Protein AF-K0B0S8-F1 (afdb_monomer_lite)

Structure (mmCIF, N/CA/C/O backbone):
data_AF-K0B0S8-F1
#
_entry.id   AF-K0B0S8-F1
#
loop_
_atom_site.group_PDB
_atom_site.id
_atom_site.type_symbol
_atom_site.label_atom_id
_atom_site.label_alt_id
_atom_site.label_comp_id
_atom_site.label_asym_id
_atom_site.label_entity_id
_atom_site.label_seq_id
_atom_site.pdbx_PDB_ins_code
_atom_site.Cartn_x
_atom_site.Cartn_y
_atom_site.Cartn_z
_atom_site.occupancy
_atom_site.B_iso_or_equiv
_atom_site.auth_seq_id
_atom_site.auth_comp_id
_atom_site.auth_asym_id
_atom_site.auth_atom_id
_atom_site.pdbx_PDB_model_num
ATOM 1 N N . MET A 1 1 ? -25.701 14.685 13.665 1.00 49.62 1 MET A N 1
ATOM 2 C CA . MET A 1 1 ? -24.488 14.006 13.159 1.00 49.62 1 MET A CA 1
ATOM 3 C C . MET A 1 1 ? -24.408 12.653 13.839 1.00 49.62 1 MET A C 1
ATOM 5 O O . MET A 1 1 ? -24.396 12.622 15.065 1.00 49.62 1 MET A O 1
ATOM 9 N N . ASN A 1 2 ? -24.458 11.551 13.087 1.00 54.31 2 ASN A N 1
ATOM 10 C CA . ASN A 1 2 ? -24.379 10.215 13.686 1.00 54.31 2 ASN A CA 1
ATOM 11 C C . ASN A 1 2 ? -22.964 9.973 14.230 1.00 54.31 2 ASN A C 1
ATOM 13 O O . ASN A 1 2 ? -21.983 10.411 13.633 1.00 54.31 2 ASN A O 1
ATOM 17 N N . LYS A 1 3 ? -22.853 9.264 15.358 1.00 56.66 3 LYS A N 1
ATOM 18 C CA . LYS A 1 3 ? -21.586 8.990 16.068 1.00 56.66 3 LYS A CA 1
ATOM 19 C C . LYS A 1 3 ? -20.508 8.365 15.158 1.00 56.66 3 LYS A C 1
ATOM 21 O O . LYS A 1 3 ? -19.326 8.627 15.340 1.00 56.66 3 LYS A O 1
ATOM 26 N N . LEU A 1 4 ? -20.938 7.616 14.139 1.00 57.72 4 LEU A N 1
ATOM 27 C CA . LEU A 1 4 ? -20.093 7.033 13.090 1.00 57.72 4 LEU A CA 1
ATOM 28 C C . LEU A 1 4 ? -19.462 8.091 12.164 1.00 57.72 4 LEU A C 1
ATOM 30 O O . LEU A 1 4 ? -18.268 8.037 11.902 1.00 57.72 4 LEU A O 1
ATOM 34 N N . GLN A 1 5 ? -20.217 9.114 11.747 1.00 56.28 5 GLN A N 1
ATOM 35 C CA . GLN A 1 5 ? -19.694 10.190 10.889 1.00 56.28 5 GLN A CA 1
ATOM 36 C C . GLN A 1 5 ? -18.659 11.066 11.611 1.00 56.28 5 GLN A C 1
ATOM 38 O O . GLN A 1 5 ? -17.714 11.534 10.989 1.00 56.28 5 GLN A O 1
ATOM 43 N N . SER A 1 6 ? -18.810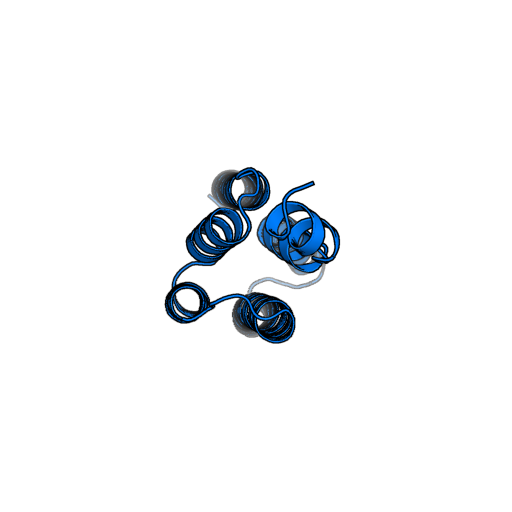 11.269 12.925 1.00 57.59 6 SER A N 1
ATOM 44 C CA . SER A 1 6 ? -17.798 11.956 13.742 1.00 57.59 6 SER A CA 1
ATOM 45 C C . SER A 1 6 ? -16.502 11.150 13.828 1.00 57.59 6 SER A C 1
ATOM 47 O O . SER A 1 6 ? -15.436 11.726 13.661 1.00 57.59 6 SER A O 1
ATOM 49 N N . LYS A 1 7 ? -16.593 9.831 14.032 1.00 63.78 7 LYS A N 1
ATOM 50 C CA . LYS A 1 7 ? -15.428 8.943 14.144 1.00 63.78 7 LYS A CA 1
ATOM 51 C C . LYS A 1 7 ? -14.652 8.820 12.827 1.00 63.78 7 LYS A C 1
ATOM 53 O O . LYS A 1 7 ? -13.432 8.702 12.852 1.00 63.78 7 LYS A O 1
ATOM 58 N N . ASN A 1 8 ? -15.344 8.881 11.688 1.00 64.12 8 ASN A N 1
ATOM 59 C CA . ASN A 1 8 ? -14.728 8.841 10.358 1.00 64.12 8 ASN A CA 1
ATOM 60 C C . ASN A 1 8 ? -13.923 10.106 10.028 1.00 64.12 8 ASN A C 1
ATOM 62 O O . ASN A 1 8 ? -12.915 10.016 9.331 1.00 64.12 8 ASN A O 1
ATOM 66 N N . ASN A 1 9 ? -14.335 11.271 10.537 1.00 67.31 9 ASN A N 1
ATOM 67 C CA . ASN A 1 9 ? -13.616 12.529 10.316 1.00 67.31 9 ASN A CA 1
ATOM 68 C C . ASN A 1 9 ? -12.276 12.594 11.071 1.00 67.31 9 ASN A C 1
ATOM 70 O O . ASN A 1 9 ? -11.388 13.331 10.654 1.00 67.31 9 ASN A O 1
ATOM 74 N N . ASP A 1 10 ? -12.117 11.800 12.134 1.00 74.06 10 ASP A N 1
ATOM 75 C CA . ASP A 1 10 ? -10.871 11.702 12.904 1.00 74.06 10 ASP A CA 1
ATOM 76 C C . ASP A 1 10 ? -9.851 10.731 12.273 1.00 74.06 10 ASP A C 1
ATOM 78 O O . ASP A 1 10 ? -8.713 10.626 12.738 1.00 74.06 10 ASP A O 1
ATOM 82 N N . VAL A 1 11 ? -10.234 9.995 11.220 1.00 80.88 11 VAL A N 1
ATOM 83 C CA . VAL A 1 11 ? -9.354 9.013 10.571 1.00 80.88 11 VAL A CA 1
ATOM 84 C C . VAL A 1 11 ? -8.391 9.709 9.609 1.00 80.88 11 VAL A C 1
ATOM 86 O O . VAL A 1 11 ? -8.778 10.236 8.566 1.00 80.88 11 VAL A O 1
ATOM 89 N N . ASP A 1 12 ? 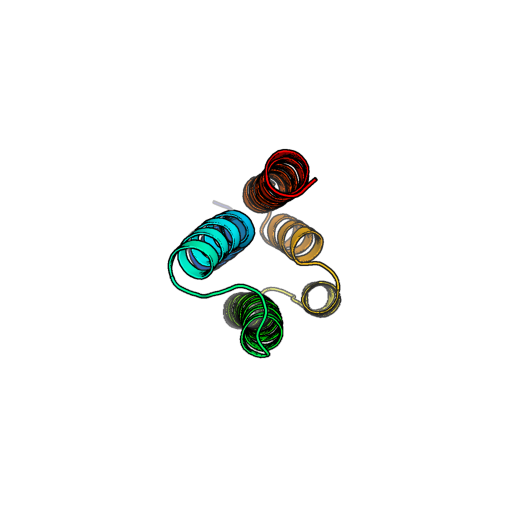-7.100 9.640 9.930 1.00 85.56 12 ASP A N 1
ATOM 90 C CA . ASP A 1 12 ? -6.012 10.066 9.048 1.00 85.56 12 ASP A CA 1
ATOM 91 C C . ASP A 1 12 ? -5.891 9.135 7.825 1.00 85.56 12 ASP A C 1
ATOM 93 O O . ASP A 1 12 ? -5.435 7.994 7.926 1.00 85.56 12 ASP A O 1
ATOM 97 N N . ASN A 1 13 ? -6.265 9.643 6.648 1.00 89.38 13 ASN A N 1
ATOM 98 C CA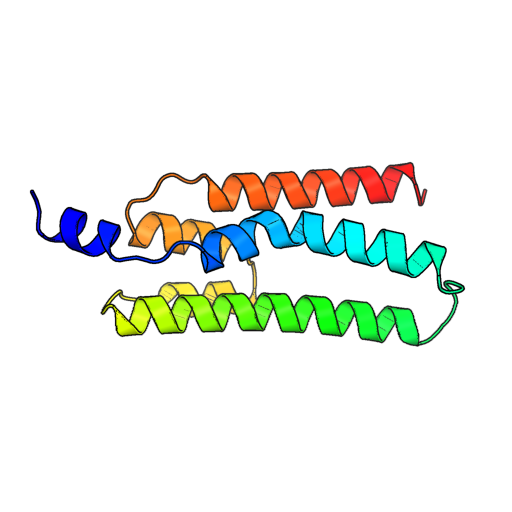 . ASN A 1 13 ? -6.226 8.904 5.380 1.00 89.38 13 ASN A CA 1
ATOM 99 C C . ASN A 1 13 ? -4.871 8.992 4.649 1.00 89.38 13 ASN A C 1
ATOM 101 O O . ASN A 1 13 ? -4.754 8.522 3.516 1.00 89.38 13 ASN A O 1
ATOM 105 N N . THR A 1 14 ? -3.835 9.575 5.260 1.00 91.25 14 THR A N 1
ATOM 106 C CA . THR A 1 14 ? -2.514 9.745 4.625 1.00 91.25 14 THR A CA 1
ATOM 107 C C . THR A 1 14 ? -1.877 8.407 4.248 1.00 91.25 14 THR A C 1
ATOM 109 O O . THR A 1 14 ? -1.294 8.274 3.170 1.00 91.25 14 THR A O 1
ATOM 112 N N . LEU A 1 15 ? -2.014 7.386 5.101 1.00 89.19 15 LEU A N 1
ATOM 113 C CA . LEU A 1 15 ? -1.473 6.053 4.819 1.00 89.19 15 LEU A CA 1
ATOM 114 C C . LEU A 1 15 ? -2.239 5.351 3.694 1.00 89.19 15 LEU A C 1
ATOM 116 O O . LEU A 1 15 ? -1.609 4.764 2.819 1.00 89.19 15 LEU A O 1
ATOM 120 N N . ALA A 1 16 ? -3.567 5.485 3.654 1.00 90.62 16 ALA A N 1
ATOM 121 C CA . ALA A 1 16 ? -4.387 4.957 2.565 1.00 90.62 16 ALA A CA 1
ATOM 122 C C . ALA A 1 16 ? -4.029 5.592 1.215 1.00 90.62 16 ALA A C 1
ATOM 124 O O . ALA A 1 16 ? -3.885 4.888 0.219 1.00 90.62 16 ALA A O 1
ATOM 125 N N . TRP A 1 17 ? -3.794 6.908 1.186 1.00 93.25 17 TRP A N 1
ATOM 126 C CA . TRP A 1 17 ? -3.306 7.598 -0.010 1.00 93.25 17 TRP A CA 1
ATOM 127 C C . TRP A 1 17 ? -1.898 7.156 -0.414 1.00 93.25 17 TRP A C 1
ATOM 129 O O . TRP A 1 17 ? -1.644 6.920 -1.594 1.00 93.25 17 TRP A O 1
ATOM 139 N N . THR A 1 18 ? -0.996 6.992 0.556 1.00 91.69 18 THR A N 1
ATOM 140 C CA . THR A 1 18 ? 0.355 6.460 0.309 1.00 91.69 18 THR A CA 1
ATOM 141 C C . THR A 1 18 ? 0.288 5.063 -0.310 1.00 91.69 18 THR A C 1
ATOM 143 O O . THR A 1 18 ? 0.972 4.790 -1.293 1.00 91.69 18 THR A O 1
ATOM 146 N N . LEU A 1 19 ? -0.576 4.194 0.222 1.00 91.06 19 LEU A N 1
ATOM 147 C CA . LEU A 1 19 ? -0.826 2.863 -0.323 1.00 91.06 19 LEU A CA 1
ATOM 148 C C . LEU A 1 19 ? -1.428 2.936 -1.729 1.00 91.06 19 LEU A C 1
ATOM 150 O O . LEU A 1 19 ? -0.958 2.234 -2.621 1.00 91.06 19 LEU A O 1
ATOM 154 N N . ALA A 1 20 ? -2.411 3.806 -1.965 1.00 92.56 20 ALA A N 1
ATOM 155 C CA . ALA A 1 20 ? -3.050 3.966 -3.270 1.00 92.56 20 ALA A CA 1
ATOM 156 C C . ALA A 1 20 ? -2.048 4.355 -4.370 1.00 92.56 20 ALA A C 1
ATOM 158 O O . ALA A 1 20 ? -2.070 3.784 -5.457 1.00 92.56 20 ALA A O 1
ATOM 159 N N . PHE A 1 21 ? -1.122 5.271 -4.076 1.00 92.88 21 PHE A N 1
ATOM 160 C CA . PHE A 1 21 ? -0.102 5.725 -5.027 1.00 92.88 21 PHE A CA 1
ATOM 161 C C . PHE A 1 21 ? 1.165 4.864 -5.068 1.00 92.88 21 PHE A C 1
ATOM 163 O O . PHE A 1 21 ? 2.045 5.102 -5.901 1.00 92.88 21 PHE A O 1
ATOM 170 N N . LEU A 1 22 ? 1.262 3.841 -4.218 1.00 90.62 22 LEU A N 1
ATOM 171 C CA . LEU A 1 22 ? 2.441 2.989 -4.112 1.00 90.62 22 LEU A CA 1
ATOM 172 C C . LEU A 1 22 ? 2.900 2.388 -5.458 1.00 90.62 22 LEU A C 1
ATOM 174 O O . LEU A 1 22 ? 4.101 2.447 -5.723 1.00 90.62 22 LEU A O 1
ATOM 178 N N . PRO A 1 23 ? 2.015 1.888 -6.352 1.00 88.88 23 PRO A N 1
ATOM 179 C CA . PRO A 1 23 ? 2.436 1.351 -7.651 1.00 88.88 23 PRO A CA 1
ATOM 180 C C . PRO A 1 23 ? 3.154 2.392 -8.520 1.00 88.88 23 PRO A C 1
ATOM 182 O O . PRO A 1 23 ? 4.167 2.094 -9.150 1.00 88.88 23 PRO A O 1
ATOM 185 N N . ILE A 1 24 ? 2.679 3.640 -8.503 1.00 89.06 24 ILE A N 1
ATOM 186 C CA . ILE A 1 24 ? 3.286 4.742 -9.257 1.00 89.06 24 ILE A CA 1
ATOM 187 C C . ILE A 1 24 ? 4.646 5.110 -8.653 1.00 89.06 24 ILE A C 1
ATOM 189 O O . ILE A 1 24 ? 5.620 5.295 -9.382 1.00 89.06 24 ILE A O 1
ATOM 193 N N . MET A 1 25 ? 4.745 5.157 -7.322 1.00 88.62 25 MET A N 1
ATOM 194 C CA . MET A 1 25 ? 6.006 5.433 -6.627 1.00 88.62 25 MET A CA 1
ATOM 195 C C . MET A 1 25 ? 7.066 4.361 -6.926 1.00 88.62 25 MET A C 1
ATOM 197 O O . MET A 1 25 ? 8.223 4.687 -7.188 1.00 88.62 25 MET A O 1
ATOM 201 N N . ILE A 1 26 ? 6.657 3.089 -6.951 1.00 86.12 26 ILE A N 1
ATOM 202 C CA . ILE A 1 26 ? 7.512 1.959 -7.335 1.00 86.12 26 ILE A CA 1
ATOM 203 C C . ILE A 1 26 ? 8.002 2.117 -8.776 1.00 86.12 26 ILE A C 1
ATOM 205 O O . ILE A 1 26 ? 9.188 1.934 -9.036 1.00 86.12 26 ILE A O 1
ATOM 209 N N . MET A 1 27 ? 7.117 2.480 -9.707 1.00 84.31 27 MET A N 1
ATOM 210 C CA . MET A 1 27 ? 7.483 2.683 -11.110 1.00 84.31 27 MET A CA 1
ATOM 211 C C . MET A 1 27 ? 8.576 3.748 -11.261 1.00 84.31 27 MET A C 1
ATOM 213 O O . MET A 1 27 ? 9.581 3.498 -11.924 1.00 84.31 27 MET A O 1
ATOM 217 N N . ILE A 1 28 ? 8.417 4.906 -10.612 1.00 86.81 28 ILE A N 1
ATOM 218 C CA . ILE A 1 28 ? 9.414 5.988 -10.644 1.00 86.81 28 ILE A CA 1
ATOM 219 C C . ILE A 1 28 ? 10.754 5.498 -10.080 1.00 86.81 28 ILE A C 1
ATOM 221 O O . ILE A 1 28 ? 11.799 5.727 -10.688 1.00 86.81 28 ILE A O 1
ATOM 225 N N . LEU A 1 29 ? 10.729 4.780 -8.953 1.00 84.94 29 LEU A N 1
ATOM 226 C CA . LEU A 1 29 ? 11.936 4.237 -8.330 1.00 84.94 29 LEU A CA 1
ATOM 227 C C . LEU A 1 29 ? 12.651 3.230 -9.247 1.00 84.94 29 LEU A C 1
ATOM 229 O O . LEU A 1 29 ? 13.872 3.280 -9.375 1.00 84.94 29 LEU A O 1
ATOM 233 N N . CYS A 1 30 ? 11.901 2.352 -9.916 1.00 79.50 30 CYS A N 1
ATOM 234 C CA . CYS A 1 30 ? 12.442 1.400 -10.884 1.00 79.50 30 CYS A CA 1
ATOM 235 C C . CYS A 1 30 ? 13.070 2.101 -12.096 1.00 79.50 30 CYS A C 1
ATOM 237 O O . CYS A 1 30 ? 14.164 1.721 -12.506 1.00 79.50 30 CYS A O 1
ATOM 239 N N . LEU A 1 31 ? 12.423 3.137 -12.643 1.00 80.69 31 LEU A N 1
ATOM 240 C CA . LEU A 1 31 ? 12.968 3.914 -13.762 1.00 80.69 31 LEU A CA 1
ATOM 241 C C . LEU A 1 31 ? 14.290 4.589 -13.382 1.00 80.69 31 LEU A C 1
ATOM 243 O O . LEU A 1 31 ? 15.274 4.456 -14.104 1.00 80.69 31 LEU A O 1
ATOM 247 N N . ILE A 1 32 ? 14.340 5.249 -12.220 1.00 83.56 32 ILE A N 1
ATOM 248 C CA . ILE A 1 32 ? 15.572 5.859 -11.695 1.00 83.56 32 ILE A CA 1
ATOM 249 C C . ILE A 1 32 ? 16.663 4.799 -11.520 1.00 83.56 32 ILE A C 1
ATOM 251 O O . ILE A 1 32 ? 17.811 5.020 -11.896 1.00 83.56 32 ILE A O 1
ATOM 255 N N . TYR A 1 33 ? 16.306 3.637 -10.975 1.00 79.69 33 TYR A N 1
ATOM 256 C CA . TYR A 1 33 ? 17.249 2.551 -10.750 1.00 79.69 33 TYR A CA 1
ATOM 257 C C . TYR A 1 33 ? 17.875 2.046 -12.059 1.00 79.69 33 TYR A C 1
ATOM 259 O O . TYR A 1 33 ? 19.091 1.906 -12.129 1.00 79.69 33 TYR A O 1
ATOM 267 N N . ILE A 1 34 ? 17.073 1.843 -13.108 1.00 77.06 34 ILE A N 1
ATOM 268 C CA . ILE A 1 34 ? 17.555 1.413 -14.433 1.00 77.06 34 ILE A CA 1
ATOM 269 C C . ILE A 1 34 ? 18.461 2.469 -15.082 1.00 77.06 34 ILE A C 1
ATOM 271 O O . ILE A 1 34 ? 19.425 2.118 -15.752 1.00 77.06 34 ILE A O 1
ATOM 275 N N . LEU A 1 35 ? 18.176 3.760 -14.882 1.00 80.75 35 LEU A N 1
ATOM 276 C CA . LEU A 1 35 ? 19.000 4.843 -15.430 1.00 80.75 35 LEU A CA 1
ATOM 277 C C . LEU A 1 35 ? 20.381 4.941 -14.766 1.00 80.75 35 LEU A C 1
ATOM 279 O O . LEU A 1 35 ? 21.326 5.410 -15.396 1.00 80.75 35 LEU A O 1
ATOM 283 N N . ILE A 1 36 ? 20.492 4.545 -13.495 1.00 82.00 36 ILE A N 1
ATOM 284 C CA . ILE A 1 36 ? 21.716 4.698 -12.696 1.00 82.00 36 ILE A CA 1
ATOM 285 C C . ILE A 1 36 ? 22.550 3.408 -12.670 1.00 82.00 36 ILE A C 1
ATOM 287 O O . ILE A 1 36 ? 23.777 3.479 -12.613 1.00 82.00 36 ILE A O 1
ATOM 291 N N . PHE A 1 37 ? 21.912 2.235 -12.692 1.00 74.94 37 PHE A N 1
ATOM 292 C CA . PHE A 1 37 ? 22.567 0.945 -12.466 1.00 74.94 37 PHE A CA 1
ATOM 293 C C . PHE A 1 37 ? 22.443 0.006 -13.670 1.00 74.94 37 PHE A C 1
ATOM 295 O O . PHE A 1 37 ? 21.367 -0.161 -14.240 1.00 74.94 37 PHE A O 1
ATOM 302 N N . ASP A 1 38 ? 23.539 -0.685 -13.997 1.00 67.94 38 ASP A N 1
ATOM 303 C CA . ASP A 1 38 ? 23.537 -1.739 -15.012 1.00 67.94 38 ASP A CA 1
ATOM 304 C C . ASP A 1 38 ? 22.738 -2.965 -14.516 1.00 67.94 38 ASP A C 1
ATOM 306 O O . ASP A 1 38 ? 22.953 -3.502 -13.420 1.00 67.94 38 ASP A O 1
ATOM 310 N N . THR A 1 39 ? 21.762 -3.380 -15.322 1.00 62.66 39 THR A N 1
ATOM 311 C CA . THR A 1 39 ? 20.589 -4.191 -14.934 1.00 62.66 39 THR A CA 1
ATOM 312 C C . THR A 1 39 ? 20.885 -5.662 -14.598 1.00 62.66 39 THR A C 1
ATOM 314 O O . THR A 1 39 ? 19.996 -6.389 -14.154 1.00 62.66 39 THR A O 1
ATOM 317 N N . ASN A 1 40 ? 22.137 -6.106 -14.728 1.00 57.72 40 ASN A N 1
ATOM 318 C CA . ASN A 1 40 ? 22.544 -7.515 -14.631 1.00 57.72 40 ASN A CA 1
ATOM 319 C C . ASN A 1 40 ? 22.972 -7.993 -13.228 1.00 57.72 40 ASN A C 1
ATOM 321 O O . ASN A 1 40 ? 23.608 -9.038 -13.089 1.00 57.72 40 ASN A O 1
ATOM 325 N N . SER A 1 41 ? 22.647 -7.260 -12.161 1.00 56.88 41 SER A N 1
ATOM 326 C CA . SER A 1 41 ? 23.216 -7.500 -10.827 1.00 56.88 41 SER A CA 1
ATOM 327 C C . SER A 1 41 ? 22.203 -7.972 -9.766 1.00 56.88 41 SER A C 1
ATOM 329 O O . SER A 1 41 ? 21.004 -7.696 -9.818 1.00 56.88 41 SER A O 1
ATOM 331 N N . ILE A 1 42 ? 22.724 -8.668 -8.738 1.00 57.66 42 ILE A N 1
ATOM 332 C CA . ILE A 1 42 ? 22.064 -9.117 -7.481 1.00 57.66 42 ILE A CA 1
ATOM 333 C C . ILE A 1 42 ? 21.145 -8.043 -6.865 1.00 57.66 42 ILE A C 1
ATOM 335 O O . ILE A 1 42 ? 20.157 -8.337 -6.186 1.00 57.66 42 ILE A O 1
ATOM 339 N N . SER A 1 43 ? 21.453 -6.789 -7.161 1.00 62.88 43 SER A N 1
ATOM 340 C CA . SER A 1 43 ? 20.798 -5.585 -6.694 1.00 62.88 43 SER A CA 1
ATOM 341 C C . SER A 1 43 ? 19.333 -5.444 -7.169 1.00 62.88 43 SER A C 1
ATOM 343 O O . SER A 1 43 ? 18.512 -4.885 -6.440 1.00 62.88 43 SER A O 1
ATOM 345 N N . GLY A 1 44 ? 18.942 -6.069 -8.290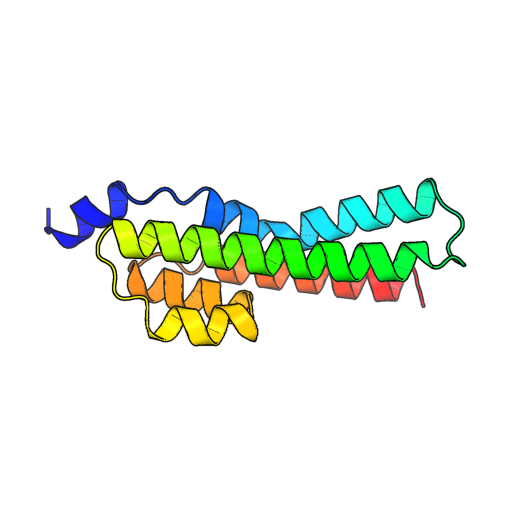 1.00 65.56 44 GLY A N 1
ATOM 346 C CA . GLY A 1 44 ? 17.539 -6.120 -8.731 1.00 65.56 44 GLY A CA 1
ATOM 347 C C . GLY A 1 44 ? 16.634 -7.010 -7.861 1.00 65.56 44 GLY A C 1
ATOM 348 O O . GLY A 1 44 ? 15.454 -6.707 -7.676 1.00 65.56 44 GLY A O 1
ATOM 349 N N . LYS A 1 45 ? 17.171 -8.091 -7.273 1.00 69.06 45 LYS A N 1
ATOM 350 C CA . LYS A 1 45 ? 16.413 -8.951 -6.340 1.00 69.06 45 LYS A CA 1
ATOM 351 C C . LYS A 1 45 ? 16.172 -8.238 -5.011 1.00 69.06 45 LYS A C 1
ATOM 353 O O . LYS A 1 45 ? 15.053 -8.270 -4.507 1.00 69.06 45 LYS A O 1
ATOM 358 N N . LEU A 1 46 ? 17.197 -7.562 -4.486 1.00 73.56 46 LEU A N 1
ATOM 359 C CA . LEU A 1 46 ? 17.092 -6.747 -3.271 1.00 73.56 46 LEU A CA 1
ATOM 360 C C . LEU A 1 46 ? 16.006 -5.677 -3.417 1.00 73.56 46 LEU A C 1
ATOM 362 O O . LEU A 1 46 ? 15.141 -5.591 -2.554 1.00 73.56 46 LEU A O 1
ATOM 366 N N . LEU A 1 47 ? 15.977 -4.947 -4.539 1.00 76.06 47 LEU A N 1
ATOM 367 C CA . LEU A 1 47 ? 14.952 -3.931 -4.804 1.00 76.06 47 LEU A CA 1
ATOM 368 C C . LEU A 1 47 ? 13.523 -4.502 -4.718 1.00 76.06 47 LEU A C 1
ATOM 370 O O . LEU A 1 47 ? 12.657 -3.908 -4.078 1.00 76.06 47 LEU A O 1
ATOM 374 N N . ARG A 1 48 ? 13.280 -5.682 -5.306 1.00 75.38 48 ARG A N 1
ATOM 375 C CA . ARG A 1 48 ? 11.962 -6.343 -5.273 1.00 75.38 48 ARG A CA 1
ATOM 376 C C . ARG A 1 48 ? 11.539 -6.729 -3.854 1.00 75.38 48 ARG A C 1
ATOM 378 O O . ARG A 1 48 ? 10.396 -6.476 -3.478 1.00 75.38 48 ARG A O 1
ATOM 385 N N . PHE A 1 49 ? 12.446 -7.293 -3.053 1.00 80.69 49 PHE A N 1
ATOM 386 C CA . PHE A 1 49 ? 12.151 -7.624 -1.653 1.00 80.69 49 PHE A CA 1
ATOM 387 C C . PHE A 1 49 ? 11.890 -6.375 -0.806 1.00 80.69 49 PHE A C 1
ATOM 389 O O . PHE A 1 49 ? 10.975 -6.383 0.021 1.00 80.69 49 PHE A O 1
ATOM 396 N N . SER A 1 50 ? 12.631 -5.290 -1.044 1.00 82.44 50 SER A N 1
ATOM 397 C CA . SER A 1 50 ? 12.412 -4.002 -0.379 1.00 82.44 50 SER A CA 1
ATOM 398 C C . SER A 1 50 ? 11.014 -3.458 -0.660 1.00 82.44 50 SER A C 1
ATOM 400 O O . SER A 1 50 ? 10.310 -3.068 0.266 1.00 82.44 50 SER A O 1
ATOM 402 N N . ILE A 1 51 ? 10.575 -3.492 -1.922 1.00 83.38 51 ILE A N 1
ATOM 403 C CA . ILE A 1 51 ? 9.246 -3.021 -2.335 1.00 83.38 51 ILE A CA 1
ATOM 404 C C . ILE A 1 51 ? 8.131 -3.808 -1.635 1.00 83.38 51 ILE A C 1
ATOM 406 O O . ILE A 1 51 ? 7.209 -3.208 -1.081 1.00 83.38 51 ILE A O 1
ATOM 410 N N . ILE A 1 52 ? 8.230 -5.141 -1.619 1.00 84.00 52 ILE A N 1
ATOM 411 C CA . ILE A 1 52 ? 7.250 -6.004 -0.942 1.00 84.00 52 ILE A CA 1
ATOM 412 C C . ILE A 1 52 ? 7.219 -5.696 0.560 1.00 84.00 52 ILE A C 1
ATOM 414 O O . ILE A 1 52 ? 6.146 -5.526 1.137 1.00 84.00 52 ILE A O 1
ATOM 418 N N . SER A 1 53 ? 8.393 -5.559 1.181 1.00 86.38 53 SER A N 1
ATOM 419 C CA . SER A 1 53 ? 8.522 -5.267 2.613 1.00 86.38 53 SER A CA 1
ATOM 420 C C . SER A 1 53 ? 7.924 -3.908 2.983 1.00 86.38 53 SER A C 1
ATOM 422 O O . SER A 1 53 ? 7.270 -3.786 4.019 1.00 86.38 53 SER A O 1
ATOM 424 N N . ILE A 1 54 ? 8.102 -2.892 2.131 1.00 88.19 54 ILE A N 1
ATOM 425 C CA . ILE A 1 54 ? 7.518 -1.557 2.315 1.00 88.19 54 ILE A CA 1
ATOM 426 C C . ILE A 1 54 ? 5.992 -1.618 2.215 1.00 88.19 54 ILE A C 1
ATOM 428 O O . ILE A 1 54 ? 5.315 -1.080 3.088 1.00 88.19 54 ILE A O 1
ATOM 432 N N . ASN A 1 55 ? 5.450 -2.299 1.200 1.00 87.62 55 ASN A N 1
ATOM 433 C CA . ASN A 1 55 ? 4.003 -2.452 1.029 1.00 87.62 55 ASN A CA 1
ATOM 434 C C . ASN A 1 55 ? 3.375 -3.123 2.262 1.00 87.62 55 ASN A C 1
ATOM 436 O O . ASN A 1 55 ? 2.473 -2.569 2.887 1.00 87.62 55 ASN A O 1
ATOM 440 N N . LEU A 1 56 ? 3.948 -4.252 2.686 1.00 89.00 56 LEU A N 1
ATOM 441 C CA . LEU A 1 56 ? 3.492 -4.981 3.866 1.00 89.00 56 LEU A CA 1
ATOM 442 C C . LEU A 1 56 ? 3.553 -4.114 5.135 1.00 89.00 56 LEU A C 1
ATOM 444 O O . LEU A 1 56 ? 2.601 -4.076 5.914 1.00 89.00 56 LEU A O 1
ATOM 448 N N . SER A 1 57 ? 4.652 -3.380 5.325 1.00 90.00 57 SER A N 1
ATOM 449 C CA . SER A 1 57 ? 4.828 -2.497 6.483 1.00 90.00 57 SER A CA 1
ATOM 450 C C . SER A 1 57 ? 3.788 -1.377 6.516 1.00 90.00 57 SER A C 1
ATOM 452 O O . SER A 1 57 ? 3.252 -1.082 7.582 1.00 90.00 57 SER A O 1
ATOM 454 N N . LEU A 1 58 ? 3.467 -0.773 5.369 1.00 90.50 58 LEU A N 1
ATOM 455 C CA . LEU A 1 58 ? 2.450 0.277 5.274 1.00 90.50 58 LEU A CA 1
ATOM 456 C C . LEU A 1 58 ? 1.055 -0.248 5.630 1.00 90.50 58 LEU A C 1
ATOM 458 O O . LEU A 1 58 ? 0.361 0.391 6.420 1.00 90.50 58 LEU A O 1
ATOM 462 N N . CYS A 1 59 ? 0.678 -1.426 5.129 1.00 89.50 59 CYS A N 1
ATOM 463 C CA . CYS A 1 59 ? -0.598 -2.061 5.467 1.00 89.50 59 CYS A CA 1
ATOM 464 C C . CYS A 1 59 ? -0.706 -2.379 6.971 1.00 89.50 59 CYS A C 1
ATOM 466 O O . CYS A 1 59 ? -1.734 -2.120 7.593 1.00 89.50 59 CYS A O 1
ATOM 468 N N . ILE A 1 60 ? 0.371 -2.880 7.589 1.00 90.31 60 ILE A N 1
ATOM 469 C CA . ILE A 1 60 ? 0.413 -3.149 9.039 1.00 90.31 60 ILE A CA 1
ATOM 470 C C . ILE A 1 60 ? 0.308 -1.850 9.849 1.00 90.31 60 ILE A C 1
ATOM 472 O O . ILE A 1 60 ? -0.350 -1.810 10.888 1.00 90.31 60 ILE A O 1
ATOM 476 N N . LEU A 1 61 ? 0.973 -0.776 9.416 1.00 91.44 61 LEU A N 1
ATOM 477 C CA . LEU A 1 61 ? 0.912 0.511 10.110 1.00 91.44 61 LEU A CA 1
ATOM 478 C C . LEU A 1 61 ? -0.484 1.137 10.042 1.00 91.44 61 LEU A C 1
ATOM 480 O O . LEU A 1 61 ? -0.936 1.688 11.049 1.00 91.44 61 LEU A O 1
ATOM 484 N N . ASP A 1 62 ? -1.158 1.040 8.896 1.00 91.12 62 ASP A N 1
ATOM 485 C CA . ASP A 1 62 ? -2.529 1.531 8.736 1.00 91.12 62 ASP A CA 1
ATOM 486 C C . ASP A 1 62 ? -3.519 0.703 9.571 1.00 91.12 62 ASP A C 1
ATOM 488 O O . ASP A 1 62 ? -4.277 1.275 10.354 1.00 91.12 62 ASP A O 1
ATOM 492 N N . GLU A 1 63 ? -3.410 -0.632 9.558 1.00 90.75 63 GLU A N 1
ATOM 493 C CA . GLU A 1 63 ? -4.214 -1.516 10.420 1.00 90.75 63 GLU A CA 1
ATOM 494 C C . GLU A 1 63 ? -4.056 -1.170 11.904 1.00 90.75 63 GLU A C 1
ATOM 496 O O . GLU A 1 63 ? -5.046 -0.983 12.615 1.00 90.75 63 GLU A O 1
ATOM 501 N N . ARG A 1 64 ? -2.818 -0.971 12.370 1.00 89.69 64 ARG A N 1
ATOM 502 C CA . ARG A 1 64 ? -2.551 -0.587 13.761 1.00 89.69 64 ARG A CA 1
ATOM 503 C C . ARG A 1 64 ? -3.160 0.763 14.122 1.00 89.69 64 ARG A C 1
ATOM 505 O O . ARG A 1 64 ? -3.560 0.948 15.273 1.00 89.69 64 ARG A O 1
ATOM 512 N N . LYS A 1 65 ? -3.210 1.723 13.190 1.00 88.88 65 LYS A N 1
ATOM 513 C CA . LYS A 1 65 ? -3.890 3.008 13.417 1.00 88.88 65 LYS A CA 1
ATOM 514 C C . LYS A 1 65 ? -5.402 2.807 13.532 1.00 88.88 65 LYS A C 1
ATOM 516 O O . LYS A 1 65 ? -5.992 3.306 14.488 1.00 88.88 65 LYS A O 1
ATOM 521 N N . LEU A 1 66 ? -6.011 2.039 12.630 1.00 89.12 66 LEU A N 1
ATOM 522 C CA . LEU A 1 66 ? -7.450 1.748 12.656 1.00 89.12 66 LEU A CA 1
ATOM 523 C C . LEU A 1 66 ? -7.858 1.003 13.933 1.00 89.12 66 LEU A C 1
ATOM 525 O O . LEU A 1 66 ? -8.817 1.392 14.603 1.00 89.12 66 LEU A O 1
ATOM 529 N N . LYS A 1 67 ? -7.065 0.014 14.351 1.00 89.25 67 LYS A N 1
ATOM 530 C CA . LYS A 1 67 ? -7.286 -0.728 15.596 1.00 89.25 67 LYS A CA 1
ATOM 531 C C . LYS A 1 67 ? -7.205 0.167 16.835 1.00 89.25 67 LYS A C 1
ATOM 533 O O . LYS A 1 67 ? -8.024 0.039 17.741 1.00 89.25 67 LYS A O 1
ATOM 538 N N . LYS A 1 68 ? -6.269 1.127 16.870 1.00 87.62 68 LYS A N 1
ATOM 539 C CA . LYS A 1 68 ? -6.169 2.127 17.956 1.00 87.62 68 LYS A CA 1
ATOM 540 C C . LYS A 1 68 ? -7.379 3.057 18.029 1.00 87.62 68 LYS A C 1
ATOM 542 O O . LYS A 1 68 ? -7.736 3.493 19.117 1.00 87.62 68 LYS A O 1
ATOM 547 N N . LEU A 1 69 ? -8.014 3.336 16.894 1.00 86.12 69 LEU A N 1
ATOM 548 C CA . LEU A 1 69 ? -9.269 4.088 16.825 1.00 86.12 69 LEU A CA 1
ATOM 549 C C . LEU A 1 69 ? -10.493 3.213 17.164 1.00 86.12 69 LEU A C 1
ATOM 551 O O . LEU A 1 69 ? -11.624 3.699 17.169 1.00 86.12 69 LEU A O 1
ATOM 555 N N . GLY A 1 70 ? -10.296 1.927 17.473 1.00 85.81 70 GLY A N 1
ATOM 556 C CA . GLY A 1 70 ? -11.349 0.991 17.858 1.00 85.81 70 GLY A CA 1
ATOM 557 C C . GLY A 1 70 ? -12.220 0.548 16.686 1.00 85.81 70 GLY A C 1
ATOM 558 O O . GLY A 1 70 ? -13.433 0.433 16.858 1.00 85.81 70 GLY A O 1
ATOM 559 N N . TYR A 1 71 ? -11.651 0.424 15.486 1.00 86.94 71 TYR A N 1
ATOM 560 C CA . TYR A 1 71 ? -12.284 -0.291 14.375 1.00 86.94 71 TYR A CA 1
ATOM 561 C C . TYR A 1 71 ? -11.963 -1.786 14.465 1.00 86.94 71 TYR A C 1
ATOM 563 O O . TYR A 1 71 ? -10.894 -2.158 14.955 1.00 86.94 71 TYR A O 1
ATOM 571 N N . ASP A 1 72 ? -12.894 -2.621 14.006 1.00 84.12 72 ASP A N 1
ATOM 572 C CA . ASP A 1 72 ? -12.669 -4.057 13.860 1.00 84.12 72 ASP A CA 1
ATOM 573 C C . ASP A 1 72 ? -11.797 -4.307 12.623 1.00 84.12 72 ASP A C 1
ATOM 575 O O . ASP A 1 72 ? -12.115 -3.840 11.529 1.00 84.12 72 ASP A O 1
ATOM 579 N N . THR A 1 73 ? -10.658 -4.972 12.817 1.00 85.88 73 THR A N 1
ATOM 580 C CA . THR A 1 73 ? -9.641 -5.202 11.783 1.00 85.88 73 THR A CA 1
ATOM 581 C C . THR A 1 73 ? -9.365 -6.682 11.524 1.00 85.88 73 THR A C 1
ATOM 583 O O . THR A 1 73 ? -8.398 -7.006 10.832 1.00 85.88 73 THR A O 1
ATOM 586 N N . GLU A 1 74 ? -10.199 -7.596 12.032 1.00 82.62 74 GLU A N 1
ATOM 587 C CA . GLU A 1 74 ? -9.969 -9.041 11.886 1.00 82.62 74 GLU A CA 1
ATOM 588 C C . GLU A 1 74 ? -9.891 -9.478 10.413 1.00 82.62 74 GLU A C 1
ATOM 590 O O . GLU A 1 74 ? -8.951 -10.175 10.023 1.00 82.62 74 GLU A O 1
ATOM 595 N N . ASN A 1 75 ? -10.792 -8.975 9.564 1.00 77.88 75 ASN A N 1
ATOM 596 C CA . ASN A 1 75 ? -10.780 -9.258 8.124 1.00 77.88 75 ASN A CA 1
ATOM 597 C C . ASN A 1 75 ? -9.599 -8.607 7.389 1.00 77.88 75 ASN A C 1
ATOM 599 O O . ASN A 1 75 ? -9.086 -9.165 6.419 1.00 77.88 75 ASN A O 1
ATOM 603 N N . LEU A 1 76 ? -9.129 -7.442 7.851 1.00 82.69 76 LEU A N 1
ATOM 604 C CA . LEU A 1 76 ? -8.023 -6.715 7.218 1.00 82.69 76 LEU A CA 1
ATOM 605 C C . LEU A 1 76 ? -6.724 -7.524 7.266 1.00 82.69 76 LEU A C 1
ATOM 607 O O . LEU A 1 76 ? -5.984 -7.534 6.284 1.00 82.69 76 LEU A O 1
ATOM 611 N N . LEU A 1 77 ? -6.462 -8.245 8.363 1.00 78.25 77 LEU A N 1
ATOM 612 C CA . LEU A 1 77 ? -5.236 -9.035 8.542 1.00 78.25 77 LEU A CA 1
ATOM 613 C C . LEU A 1 77 ? -5.032 -10.094 7.446 1.00 78.25 77 LEU A C 1
ATOM 615 O O . LEU A 1 77 ? -3.897 -10.315 7.022 1.00 78.25 77 LEU A O 1
ATOM 619 N N . LEU A 1 78 ? -6.112 -10.710 6.955 1.00 80.94 78 LEU A N 1
ATOM 620 C CA . LEU A 1 78 ? -6.050 -11.680 5.855 1.00 80.94 78 LEU A CA 1
ATOM 621 C C . LEU A 1 78 ? -5.594 -11.014 4.548 1.00 80.94 78 LEU A C 1
ATOM 623 O O . LEU A 1 78 ? -4.785 -11.570 3.801 1.00 80.94 78 LEU A O 1
ATOM 627 N N . TRP A 1 79 ? -6.063 -9.793 4.297 1.00 83.06 79 TRP A N 1
ATOM 628 C CA . TRP A 1 79 ? -5.773 -9.058 3.069 1.00 83.06 79 TRP A CA 1
ATOM 629 C C . TRP A 1 79 ? -4.392 -8.402 3.053 1.00 83.06 79 TRP A C 1
ATOM 631 O O . TRP A 1 79 ? -3.794 -8.295 1.980 1.00 83.06 79 TRP A O 1
ATOM 641 N N . ILE A 1 80 ? -3.844 -8.046 4.223 1.00 76.25 80 ILE A N 1
ATOM 642 C CA . ILE A 1 80 ? -2.475 -7.516 4.367 1.00 76.25 80 ILE A CA 1
ATOM 643 C C . ILE A 1 80 ? -1.441 -8.448 3.720 1.00 76.25 80 ILE A C 1
ATOM 645 O O . ILE A 1 80 ? -0.490 -7.976 3.098 1.00 76.25 80 ILE A O 1
ATOM 649 N N . LEU A 1 81 ? -1.618 -9.765 3.868 1.00 67.00 81 LE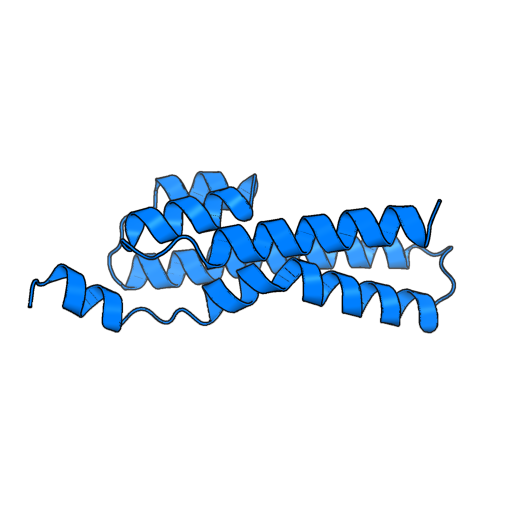U A N 1
ATOM 650 C CA . LEU A 1 81 ? -0.645 -10.758 3.415 1.00 67.00 81 LEU A CA 1
ATOM 651 C C . LEU A 1 81 ? -0.766 -11.076 1.917 1.00 67.00 81 LEU A C 1
ATOM 653 O O . LEU A 1 81 ? 0.229 -11.416 1.281 1.00 67.00 81 LEU A O 1
ATOM 657 N N . CYS A 1 82 ? -1.980 -11.007 1.365 1.00 63.94 82 CYS A N 1
ATOM 658 C CA . CYS A 1 82 ? -2.271 -11.602 0.064 1.00 63.94 82 CYS A CA 1
ATOM 659 C C . CYS A 1 82 ? -2.537 -10.573 -1.043 1.00 63.94 82 CYS A C 1
ATOM 661 O O . CYS A 1 82 ? -2.211 -10.849 -2.198 1.00 63.94 82 CYS A O 1
ATOM 663 N N . PHE A 1 83 ? -3.139 -9.411 -0.738 1.00 80.69 83 PHE A N 1
ATOM 664 C CA . PHE A 1 83 ? -3.585 -8.487 -1.787 1.00 80.69 83 PHE A CA 1
ATOM 665 C C . PHE A 1 83 ? -3.861 -7.056 -1.272 1.00 80.69 83 PHE A C 1
ATOM 667 O O . PHE A 1 83 ? -4.941 -6.765 -0.758 1.00 80.69 83 PHE A O 1
ATOM 674 N N . THR A 1 84 ? -2.927 -6.119 -1.499 1.00 84.44 84 THR A N 1
ATOM 675 C CA . THR A 1 84 ? -3.100 -4.680 -1.185 1.00 84.44 84 THR A CA 1
ATOM 676 C C . THR A 1 84 ? -4.386 -4.052 -1.759 1.00 84.44 84 THR A C 1
ATOM 678 O O . THR A 1 84 ? -5.008 -3.259 -1.055 1.00 84.44 84 THR A O 1
ATOM 681 N N . PRO A 1 85 ? -4.851 -4.390 -2.982 1.00 84.38 85 PRO A N 1
ATOM 682 C CA . PRO A 1 85 ? -6.121 -3.865 -3.486 1.00 84.38 85 PRO A CA 1
ATOM 683 C C . PRO A 1 85 ? -7.320 -4.309 -2.642 1.00 84.38 85 PRO A C 1
ATOM 685 O O . PRO A 1 85 ? -8.181 -3.497 -2.328 1.00 84.38 85 PRO A O 1
ATOM 688 N N . ALA A 1 86 ? -7.368 -5.584 -2.246 1.00 87.94 86 ALA A N 1
ATOM 689 C CA . ALA A 1 86 ? -8.458 -6.102 -1.421 1.00 87.94 86 ALA A CA 1
ATOM 690 C C . ALA A 1 86 ? -8.409 -5.520 -0.004 1.00 87.94 86 ALA A C 1
ATOM 692 O O . ALA A 1 86 ? -9.449 -5.216 0.568 1.00 87.94 86 ALA A O 1
ATOM 693 N N . TYR A 1 87 ? -7.202 -5.278 0.518 1.00 90.38 87 TYR A N 1
ATOM 694 C CA . TYR A 1 87 ? -7.010 -4.564 1.778 1.00 90.38 87 TYR A CA 1
ATOM 695 C C . TYR A 1 87 ? -7.636 -3.163 1.744 1.00 90.38 87 TYR A C 1
ATOM 697 O O . TYR A 1 87 ? -8.356 -2.791 2.668 1.00 90.38 87 TYR A O 1
ATOM 705 N N . LEU A 1 88 ? -7.393 -2.392 0.675 1.00 90.44 88 LEU A N 1
ATOM 706 C CA . LEU A 1 88 ? -7.977 -1.058 0.528 1.00 90.44 88 LEU A CA 1
ATOM 707 C C . LEU A 1 88 ? -9.506 -1.116 0.393 1.00 90.44 88 LEU A C 1
ATOM 709 O O . LEU A 1 88 ? -10.172 -0.275 0.991 1.00 90.44 88 LEU A O 1
ATOM 713 N N . PHE A 1 89 ? -10.060 -2.118 -0.301 1.00 90.44 89 PHE A N 1
ATOM 714 C CA . PHE A 1 89 ? -11.514 -2.284 -0.414 1.00 90.44 89 PHE A CA 1
ATOM 715 C C . PHE A 1 89 ? -12.162 -2.585 0.938 1.00 90.44 89 PHE A C 1
ATOM 717 O O . PHE A 1 89 ? -13.115 -1.911 1.315 1.00 90.44 89 PHE A O 1
ATOM 724 N N . GLU A 1 90 ? -11.616 -3.543 1.689 1.00 89.88 90 GLU A N 1
ATOM 725 C CA . GLU A 1 90 ? -12.132 -3.894 3.017 1.00 89.88 90 GLU A CA 1
ATOM 726 C C . GLU A 1 90 ? -12.044 -2.692 3.968 1.00 89.88 90 GLU A C 1
ATOM 728 O O . GLU A 1 90 ? -12.981 -2.393 4.704 1.00 89.88 90 GLU A O 1
ATOM 733 N N . ARG A 1 91 ? -10.933 -1.945 3.919 1.00 90.81 91 ARG A N 1
ATOM 734 C CA . ARG A 1 91 ? -10.759 -0.715 4.700 1.00 90.81 91 ARG A CA 1
ATOM 735 C C . ARG A 1 91 ? -11.826 0.325 4.362 1.00 90.81 91 ARG A C 1
ATOM 737 O O . ARG A 1 91 ? -12.371 0.958 5.264 1.00 90.81 91 ARG A O 1
ATOM 744 N N . GLU A 1 92 ? -12.067 0.557 3.075 1.00 90.44 92 GLU A N 1
ATOM 745 C CA . GLU A 1 92 ? -13.072 1.513 2.605 1.00 90.44 92 GLU A CA 1
ATOM 746 C C . GLU A 1 92 ? -14.480 1.100 3.046 1.00 90.44 92 GLU A C 1
ATOM 748 O O . GLU A 1 92 ? -15.233 1.962 3.494 1.00 90.44 92 GLU A O 1
ATOM 753 N N . ASP A 1 93 ? -14.798 -0.196 3.007 1.00 88.88 93 ASP A N 1
ATOM 754 C CA . ASP A 1 93 ? -16.081 -0.732 3.467 1.00 88.88 93 ASP A CA 1
ATOM 755 C C . ASP A 1 93 ? -16.233 -0.601 5.006 1.00 88.88 93 ASP A C 1
ATOM 757 O O . ASP A 1 93 ? -17.285 -0.173 5.480 1.00 88.88 93 ASP A O 1
ATOM 761 N N . ILE A 1 94 ? -15.178 -0.850 5.801 1.00 87.88 94 ILE A N 1
ATOM 762 C CA . ILE A 1 94 ? -15.179 -0.653 7.273 1.00 87.88 94 ILE A CA 1
ATOM 763 C C . ILE A 1 94 ? -15.403 0.816 7.656 1.00 87.88 94 ILE A C 1
ATOM 765 O O . ILE A 1 94 ? -16.055 1.117 8.660 1.00 87.88 94 ILE A O 1
ATOM 769 N N . LEU A 1 95 ? -14.834 1.738 6.880 1.00 86.81 95 LEU A N 1
ATOM 770 C CA . LEU A 1 95 ? -14.907 3.175 7.137 1.00 86.81 95 LEU A CA 1
ATOM 771 C C . LEU A 1 95 ? -16.094 3.858 6.444 1.00 86.81 95 LEU A C 1
ATOM 773 O O . LEU A 1 95 ? -16.244 5.071 6.597 1.00 86.81 95 LEU A O 1
ATOM 777 N N . ASP A 1 96 ? -16.924 3.125 5.695 1.00 85.50 96 ASP A N 1
ATOM 778 C CA . ASP A 1 96 ? -18.002 3.675 4.857 1.00 85.50 96 ASP A CA 1
ATOM 779 C C . ASP A 1 96 ? -17.501 4.824 3.948 1.00 85.50 96 ASP A C 1
ATOM 781 O O . ASP A 1 96 ? -18.103 5.893 3.813 1.00 85.50 96 ASP A O 1
ATOM 785 N N . GLN A 1 97 ? -16.306 4.637 3.379 1.00 86.50 97 GLN A N 1
ATOM 786 C CA . GLN A 1 97 ? -15.630 5.598 2.510 1.00 86.50 97 GLN A CA 1
ATOM 787 C C . GLN A 1 97 ? -15.840 5.242 1.033 1.00 86.50 97 GLN A C 1
ATOM 789 O O . GLN A 1 97 ? -16.095 4.102 0.650 1.00 86.50 97 GLN A O 1
ATOM 794 N N . LYS A 1 98 ? -15.701 6.242 0.154 1.00 89.44 98 LYS A N 1
ATOM 795 C CA . LYS A 1 98 ? -15.703 5.997 -1.295 1.00 89.44 98 LYS A CA 1
ATOM 796 C C . LYS A 1 98 ? -14.510 5.128 -1.683 1.00 89.44 98 LYS A C 1
ATOM 798 O O . LYS A 1 98 ? -13.419 5.330 -1.160 1.00 89.44 98 LYS A O 1
ATOM 803 N N . ARG A 1 99 ? -14.705 4.281 -2.700 1.00 90.62 99 ARG A N 1
ATOM 804 C CA . ARG A 1 99 ? -13.716 3.312 -3.212 1.00 90.62 99 ARG A CA 1
ATOM 805 C C . ARG A 1 99 ? -12.530 3.908 -3.985 1.00 90.62 99 ARG A C 1
ATOM 807 O O . ARG A 1 99 ? -11.986 3.302 -4.909 1.00 90.62 99 ARG A O 1
ATOM 814 N N . SER A 1 100 ? -12.190 5.156 -3.686 1.00 91.56 100 SER A N 1
ATOM 815 C CA . SER A 1 100 ? -11.230 5.950 -4.446 1.00 91.56 100 SER A CA 1
ATOM 816 C C . SER A 1 100 ? -9.811 5.399 -4.326 1.00 91.56 100 SER A C 1
ATOM 818 O O . SER A 1 100 ? -9.090 5.378 -5.321 1.00 91.56 100 SER A O 1
ATOM 820 N N . TYR A 1 101 ? -9.402 4.943 -3.140 1.00 91.81 101 TYR A N 1
ATOM 821 C CA . TYR A 1 101 ? -8.042 4.466 -2.887 1.00 91.81 101 TYR A CA 1
ATOM 822 C C . TYR A 1 101 ? -7.789 3.161 -3.636 1.00 91.81 101 TYR A C 1
ATOM 824 O O . TYR A 1 101 ? -6.781 3.034 -4.333 1.00 91.81 101 TYR A O 1
ATOM 832 N N . SER A 1 102 ? -8.737 2.228 -3.554 1.00 90.81 102 SER A N 1
ATOM 833 C CA . SER A 1 102 ? -8.657 0.934 -4.236 1.00 90.81 102 SER A CA 1
ATOM 834 C C . SER A 1 102 ? -8.610 1.091 -5.752 1.00 90.81 102 SER A C 1
ATOM 836 O O . SER A 1 102 ? -7.762 0.494 -6.416 1.00 90.81 102 SER A O 1
ATOM 838 N N . ILE A 1 103 ? -9.476 1.945 -6.309 1.00 92.12 103 ILE A N 1
ATOM 839 C CA . ILE A 1 103 ? -9.512 2.212 -7.752 1.00 92.12 103 ILE A CA 1
ATOM 840 C C . ILE A 1 103 ? -8.191 2.831 -8.221 1.00 92.12 103 ILE A C 1
ATOM 842 O O . ILE A 1 103 ? -7.626 2.378 -9.215 1.00 92.12 103 ILE A O 1
ATOM 846 N N . ILE A 1 104 ? -7.663 3.826 -7.502 1.00 93.69 104 ILE A N 1
ATOM 847 C CA . ILE A 1 104 ? -6.390 4.472 -7.855 1.00 93.69 104 ILE A CA 1
ATOM 848 C C . ILE A 1 104 ? -5.233 3.473 -7.787 1.00 93.69 104 ILE A C 1
ATOM 850 O O . ILE A 1 104 ? -4.393 3.457 -8.687 1.00 93.69 104 ILE A O 1
ATOM 854 N N . HIS A 1 105 ? -5.225 2.591 -6.786 1.00 92.12 105 HIS A N 1
ATOM 855 C CA . HIS A 1 105 ? -4.224 1.534 -6.679 1.00 92.12 105 HIS A CA 1
ATOM 856 C C . HIS A 1 105 ? -4.270 0.578 -7.880 1.00 92.12 105 HIS A C 1
ATOM 858 O O . HIS A 1 105 ? -3.231 0.263 -8.462 1.00 92.12 105 HIS A O 1
ATOM 864 N N . ILE A 1 106 ? -5.467 0.151 -8.298 1.00 92.06 106 ILE A N 1
ATOM 865 C CA . ILE A 1 106 ? -5.654 -0.713 -9.474 1.00 92.06 106 ILE A CA 1
ATOM 866 C C . ILE A 1 106 ? -5.182 -0.009 -10.748 1.00 92.06 106 ILE A C 1
ATOM 868 O O . ILE A 1 106 ? -4.425 -0.593 -11.521 1.00 92.06 106 ILE A O 1
ATOM 872 N N . ILE A 1 107 ? -5.577 1.251 -10.950 1.00 93.31 107 ILE A N 1
ATOM 873 C CA . ILE A 1 107 ? -5.136 2.054 -12.098 1.00 93.31 107 ILE A CA 1
ATOM 874 C C . ILE A 1 107 ? -3.606 2.161 -12.110 1.00 93.31 107 ILE A C 1
ATOM 876 O O . ILE A 1 107 ? -2.989 1.972 -13.157 1.00 93.31 107 ILE A O 1
ATOM 880 N N . GLY A 1 108 ? -2.982 2.395 -10.952 1.00 91.38 108 GLY A N 1
ATOM 881 C CA . GLY A 1 108 ? -1.527 2.439 -10.816 1.00 91.38 108 GLY A CA 1
ATOM 882 C C . GLY A 1 108 ? -0.849 1.144 -11.274 1.00 91.38 108 GLY A C 1
ATOM 883 O O . GLY A 1 108 ? 0.124 1.194 -12.026 1.00 91.38 108 GLY A O 1
ATOM 884 N N . TRP A 1 109 ? -1.385 -0.017 -10.888 1.00 90.19 109 TRP A N 1
ATOM 885 C CA . TRP A 1 109 ? -0.890 -1.310 -11.371 1.00 90.19 109 TRP A CA 1
ATOM 886 C C . TRP A 1 109 ? -1.100 -1.508 -12.870 1.00 90.19 109 TRP A C 1
ATOM 888 O O . TRP A 1 109 ? -0.195 -1.997 -13.542 1.00 90.19 109 TRP A O 1
ATOM 898 N N . MET A 1 110 ? -2.253 -1.108 -13.414 1.00 91.06 110 MET A N 1
ATOM 899 C CA . MET A 1 110 ? -2.500 -1.196 -14.856 1.00 91.06 110 MET A CA 1
ATOM 900 C C . MET A 1 110 ? -1.491 -0.364 -15.650 1.00 91.06 110 MET A C 1
ATOM 902 O O . MET A 1 110 ? -0.915 -0.864 -16.614 1.00 91.06 110 MET A O 1
ATOM 906 N N . VAL A 1 111 ? -1.226 0.873 -15.218 1.00 89.75 111 VAL A N 1
ATOM 907 C CA . VAL A 1 111 ? -0.211 1.743 -15.834 1.00 89.75 111 VAL A CA 1
ATOM 908 C C . VAL A 1 111 ? 1.172 1.099 -15.767 1.00 89.75 111 VAL A C 1
ATOM 910 O O . VAL A 1 111 ? 1.891 1.096 -16.766 1.00 89.75 111 VAL A O 1
ATOM 913 N N . LEU A 1 112 ? 1.534 0.510 -14.625 1.00 86.31 112 LEU A N 1
ATOM 914 C CA . LEU A 1 112 ? 2.816 -0.171 -14.448 1.00 86.31 112 LEU A CA 1
ATOM 915 C C . LEU A 1 112 ? 2.959 -1.368 -15.399 1.00 86.31 112 LEU A C 1
ATOM 917 O O . LEU 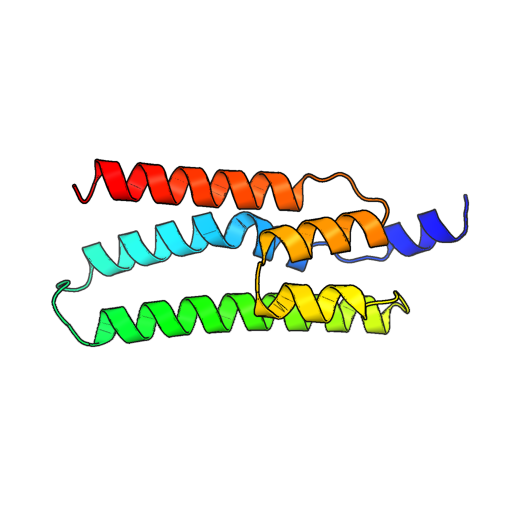A 1 112 ? 3.989 -1.503 -16.057 1.00 86.31 112 LEU A O 1
ATOM 921 N N . ILE A 1 113 ? 1.922 -2.201 -15.519 1.00 87.75 113 ILE A N 1
ATOM 922 C CA . ILE A 1 113 ? 1.915 -3.363 -16.419 1.00 87.75 113 ILE A CA 1
ATOM 923 C C . ILE A 1 113 ? 2.040 -2.910 -17.877 1.00 87.75 113 ILE A C 1
ATOM 925 O O . ILE A 1 113 ? 2.921 -3.391 -18.587 1.00 87.75 113 ILE A O 1
ATOM 929 N N . ILE A 1 114 ? 1.225 -1.945 -18.313 1.00 88.31 114 ILE A N 1
ATOM 930 C CA . ILE A 1 114 ? 1.274 -1.404 -19.681 1.00 88.31 114 ILE A CA 1
ATOM 931 C C . ILE A 1 114 ? 2.666 -0.842 -19.989 1.00 88.31 114 ILE A C 1
ATOM 933 O O . ILE A 1 114 ? 3.243 -1.153 -21.028 1.00 88.31 114 ILE A O 1
ATOM 937 N N . THR A 1 115 ? 3.238 -0.066 -19.065 1.00 82.88 115 THR A N 1
ATOM 938 C CA . THR A 1 115 ? 4.585 0.501 -19.218 1.00 82.88 115 THR A CA 1
ATOM 939 C C . THR A 1 115 ? 5.631 -0.607 -19.332 1.00 82.88 115 THR A C 1
ATOM 941 O O . THR A 1 115 ? 6.490 -0.544 -20.206 1.00 82.88 115 THR A O 1
ATOM 944 N N . SER A 1 116 ? 5.544 -1.656 -18.509 1.00 78.12 116 SER A N 1
ATOM 945 C CA . SER A 1 116 ? 6.486 -2.776 -18.595 1.00 78.12 116 SER A CA 1
ATOM 946 C C . SER A 1 116 ? 6.437 -3.487 -19.950 1.00 78.12 116 SER A C 1
ATOM 948 O O . SER A 1 116 ? 7.489 -3.757 -20.511 1.00 78.12 116 SER A O 1
ATOM 950 N N . ILE A 1 117 ? 5.245 -3.693 -20.519 1.00 83.31 117 ILE A N 1
ATOM 951 C CA . ILE A 1 117 ? 5.070 -4.341 -21.828 1.00 83.31 117 ILE A CA 1
ATOM 952 C C . ILE A 1 117 ? 5.617 -3.467 -22.967 1.00 83.31 117 ILE A C 1
ATOM 954 O O . ILE A 1 117 ? 6.201 -3.984 -23.912 1.00 83.31 117 ILE A O 1
ATOM 958 N N . ILE A 1 118 ? 5.430 -2.145 -22.897 1.00 81.38 118 ILE A N 1
ATOM 959 C CA . ILE A 1 118 ? 5.862 -1.219 -23.958 1.00 81.38 118 ILE A CA 1
ATOM 960 C C . ILE A 1 118 ? 7.383 -1.021 -23.956 1.00 81.38 118 ILE A C 1
ATOM 962 O O . ILE A 1 118 ? 7.998 -0.992 -25.019 1.00 81.38 118 ILE A O 1
ATOM 966 N N . PHE A 1 119 ? 7.987 -0.837 -22.779 1.00 71.44 119 PHE A N 1
ATOM 967 C CA . PHE A 1 119 ? 9.407 -0.486 -22.657 1.00 71.44 119 PHE A CA 1
ATOM 968 C C . PHE A 1 119 ? 10.334 -1.701 -22.520 1.00 71.44 119 PHE A C 1
ATOM 970 O O . PHE A 1 119 ? 11.527 -1.574 -22.790 1.00 71.44 119 PHE A O 1
ATOM 977 N N . PHE A 1 120 ? 9.806 -2.861 -22.121 1.00 66.06 120 PHE A N 1
ATOM 978 C CA . PHE A 1 120 ? 10.557 -4.109 -21.953 1.00 66.06 120 PHE A CA 1
ATOM 979 C C . PHE A 1 120 ? 9.832 -5.289 -22.638 1.00 66.06 120 PHE A C 1
ATOM 981 O O . PHE A 1 120 ? 9.355 -6.184 -21.936 1.00 66.06 120 PHE A O 1
ATOM 988 N N . PRO A 1 121 ? 9.692 -5.268 -23.980 1.00 54.56 121 PRO A N 1
ATOM 989 C CA . PRO A 1 121 ? 9.061 -6.347 -24.745 1.00 54.56 121 PRO A CA 1
ATOM 990 C C . PRO A 1 121 ? 9.879 -7.647 -24.769 1.00 54.56 121 PRO A C 1
ATOM 992 O O . PRO A 1 121 ? 11.127 -7.584 -24.651 1.00 54.56 121 PRO A O 1
#

Radius of gyration: 16.66 Å; chains: 1; bounding box: 48×26×43 Å

pLDDT: mean 81.9, std 10.92, range [49.62, 93.69]

Sequence (121 aa):
MNKLQSKNNDVDNTLAWTLAFLPIMIMILCLIYILIFDTNSISGKLLRFSIISINLSLCILDERKLKKLGYDTENLLLWILCFTPAYLFEREDILDQKRSYSIIHIIGWMVLIITSIIFFP

Secondary structure (DSSP, 8-state):
--HHHHHHHT---HHHHHHHHHHHHHHHHHHHHHHHS-TTSTHHHHHHHHHHHHHHHHHHHHHHHHHHTT---HHHHHHHHH-HHHHHHHHHHHTT--THHHHHHHHHHHHHHHHHHHH--

Organism: Gottschalkia acidurici (strain ATCC 7906 / DSM 604 / BCRC 14475 / CIP 104303 / KCTC 5404 / NCIMB 10678 / 9a) (NCBI:txid1128398)

Foldseek 3Di:
DDPLVVLLVPQDCPLLQCLLCLLVVLLVVVVVCVVPDDPPDPVVVVSVVVSLVVNLVSLVVSLVSCVVSVFDCPVLVVCSVPPSLVNLVVVCVSSVHDSVSSVSSVVSVVVNVVVCVVVPD